Protein AF-A0A7Z9W282-F1 (afdb_monomer_lite)

Secondary structure (DSSP, 8-state):
--TT----TTTT--HHHHHHHHHHHHHTT--TT-B----SPPPP--TTHHHHS--TTGGG--TTTS-S-GGGTT-BHHHHHHHTT-HHHHHHHHHTT--TT---TT---HHHHHH-EEETTEEE--HHHHHHHHHTT--PPP-

Structure (mmCIF, N/CA/C/O backbone):
data_AF-A0A7Z9W282-F1
#
_entry.id   AF-A0A7Z9W282-F1
#
loop_
_atom_site.group_PDB
_atom_site.id
_atom_site.type_symbol
_atom_site.label_atom_id
_atom_site.label_alt_id
_atom_site.label_comp_id
_atom_site.label_asym_id
_atom_site.label_entity_id
_atom_site.label_seq_id
_atom_site.pdbx_PDB_ins_code
_atom_site.Cartn_x
_atom_site.Cartn_y
_atom_site.Cartn_z
_atom_site.occupancy
_atom_site.B_iso_or_equiv
_atom_site.auth_seq_id
_atom_site.auth_comp_id
_atom_site.auth_asym_id
_atom_site.auth_atom_id
_atom_site.pdbx_PDB_model_num
ATOM 1 N N . PHE A 1 1 ? 13.049 12.442 4.384 1.00 51.75 1 PHE A N 1
ATOM 2 C CA . PHE A 1 1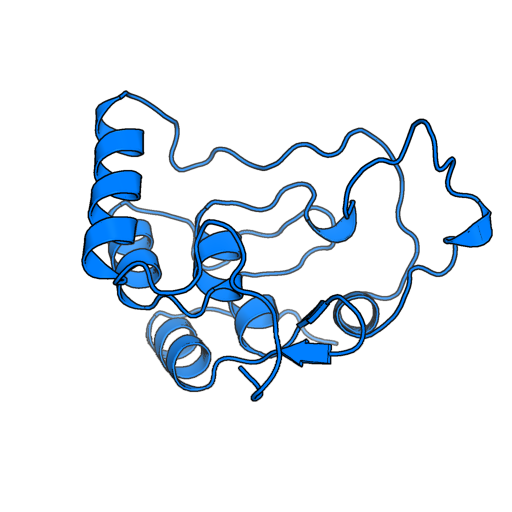 ? 13.280 13.852 4.747 1.00 51.75 1 PHE A CA 1
ATOM 3 C C . PHE A 1 1 ? 14.740 14.170 4.471 1.00 51.75 1 PHE A C 1
ATOM 5 O O . PHE A 1 1 ? 15.595 13.456 4.979 1.00 51.75 1 PHE A O 1
ATOM 12 N N . TRP A 1 2 ? 15.022 15.215 3.697 1.00 45.47 2 TRP A N 1
ATOM 13 C CA . TRP A 1 2 ? 16.289 15.955 3.728 1.00 45.47 2 TRP A CA 1
ATOM 14 C C . TRP A 1 2 ? 15.963 17.444 3.602 1.00 45.47 2 TRP A C 1
ATOM 16 O O . TRP A 1 2 ? 14.919 17.809 3.056 1.00 45.47 2 TRP A O 1
ATOM 26 N N . ASP A 1 3 ? 16.830 18.299 4.137 1.00 35.50 3 ASP A N 1
ATOM 27 C CA . ASP A 1 3 ? 16.664 19.749 4.036 1.00 35.50 3 ASP A CA 1
ATOM 28 C C . ASP A 1 3 ? 16.668 20.180 2.559 1.00 35.50 3 ASP A C 1
ATOM 30 O O . ASP A 1 3 ? 17.618 19.901 1.826 1.00 35.50 3 ASP A O 1
ATOM 34 N N . GLY A 1 4 ? 15.595 20.849 2.120 1.00 48.34 4 GLY A N 1
ATOM 35 C CA . GLY A 1 4 ? 15.472 21.424 0.773 1.00 48.34 4 GLY A CA 1
ATOM 36 C C . GLY A 1 4 ? 14.384 20.831 -0.130 1.00 48.34 4 GLY A C 1
ATOM 37 O O . GLY A 1 4 ? 14.180 21.343 -1.230 1.00 48.34 4 GLY A O 1
ATOM 38 N N . GLU A 1 5 ? 13.656 19.797 0.296 1.00 47.41 5 GLU A N 1
ATOM 39 C CA . GLU A 1 5 ? 12.499 19.303 -0.462 1.00 47.41 5 GLU A CA 1
ATOM 40 C C . GLU A 1 5 ? 11.302 20.261 -0.299 1.00 47.41 5 GLU A C 1
ATOM 42 O O . GLU A 1 5 ? 10.922 20.622 0.819 1.00 47.41 5 GLU A O 1
ATOM 47 N N . SER A 1 6 ? 10.706 20.709 -1.411 1.00 42.66 6 SER A N 1
ATOM 48 C CA . SER A 1 6 ? 9.501 21.548 -1.357 1.00 42.66 6 SER A CA 1
ATOM 49 C C . SER A 1 6 ? 8.354 20.755 -0.722 1.00 42.66 6 SER A C 1
ATOM 51 O O . SER A 1 6 ? 8.129 19.614 -1.132 1.00 42.66 6 SER A O 1
ATOM 53 N N . PRO A 1 7 ? 7.610 21.315 0.248 1.00 49.59 7 PRO A N 1
ATOM 54 C CA . PRO A 1 7 ? 6.482 20.625 0.852 1.00 49.59 7 PRO A CA 1
ATOM 55 C C . PRO A 1 7 ? 5.457 20.218 -0.217 1.00 49.59 7 PRO A C 1
ATOM 57 O O . PRO A 1 7 ? 4.820 21.073 -0.829 1.00 49.59 7 PRO A O 1
ATOM 60 N N . GLY A 1 8 ? 5.298 18.914 -0.453 1.00 50.78 8 GLY A N 1
ATOM 61 C CA . GLY A 1 8 ? 4.146 18.381 -1.176 1.00 50.78 8 GLY A CA 1
ATOM 62 C C . GLY A 1 8 ? 2.846 18.675 -0.411 1.00 50.78 8 GLY A C 1
ATOM 63 O O . GLY A 1 8 ? 2.894 19.023 0.770 1.00 50.78 8 GLY A O 1
ATOM 64 N N . PRO A 1 9 ? 1.664 18.505 -1.029 1.00 48.72 9 PRO A N 1
ATOM 65 C CA . PRO A 1 9 ? 0.371 18.900 -0.448 1.00 48.72 9 PRO A CA 1
ATOM 66 C C . PRO A 1 9 ? -0.003 18.186 0.869 1.00 48.72 9 PRO A C 1
ATOM 68 O O . PRO A 1 9 ? -0.978 18.567 1.508 1.00 48.72 9 PRO A O 1
ATOM 71 N N . LEU A 1 10 ? 0.764 17.171 1.282 1.00 51.72 10 LEU A N 1
ATOM 72 C CA . LEU A 1 10 ? 0.581 16.397 2.516 1.00 51.72 10 LEU A CA 1
ATOM 73 C C . LEU A 1 10 ? 1.758 16.547 3.502 1.00 51.72 10 LEU A C 1
ATOM 75 O O . LEU A 1 10 ? 1.794 15.880 4.538 1.00 51.72 10 LEU A O 1
ATOM 79 N N . ASN A 1 11 ? 2.743 17.397 3.194 1.00 60.97 11 ASN A N 1
ATOM 80 C CA . ASN A 1 11 ? 3.942 17.538 4.014 1.00 60.97 11 ASN A CA 1
ATOM 81 C C . ASN A 1 11 ? 3.625 18.362 5.272 1.00 60.97 11 ASN A C 1
ATOM 83 O O . ASN A 1 11 ? 3.250 19.529 5.192 1.00 60.97 11 ASN A O 1
ATOM 87 N N . GLY A 1 12 ? 3.789 17.740 6.445 1.00 64.62 12 GLY A N 1
ATOM 88 C CA . GLY A 1 12 ? 3.557 18.361 7.755 1.00 64.62 12 GLY A CA 1
ATOM 89 C C . GLY A 1 12 ? 2.172 18.113 8.360 1.00 64.62 12 GLY A C 1
ATOM 90 O O . GLY A 1 12 ? 1.930 18.541 9.486 1.00 64.62 12 GLY A O 1
ATOM 91 N N . THR A 1 13 ? 1.271 17.406 7.669 1.00 77.94 13 THR A N 1
ATOM 92 C CA . THR A 1 13 ? -0.013 16.998 8.254 1.00 77.94 13 THR A CA 1
ATOM 93 C C . THR A 1 13 ? 0.223 15.923 9.325 1.00 77.94 13 THR A C 1
ATOM 95 O O . THR A 1 13 ? 0.725 14.845 8.986 1.00 77.94 13 THR A O 1
ATOM 98 N N . PRO A 1 14 ? -0.141 16.168 10.600 1.00 85.62 14 PRO A N 1
ATOM 99 C CA . PRO A 1 14 ? 0.066 15.195 11.670 1.00 85.62 14 PRO A CA 1
ATOM 100 C C . PRO A 1 14 ? -0.610 13.855 11.369 1.00 85.62 14 PRO A C 1
ATOM 102 O O . PRO A 1 14 ? -1.719 13.829 10.832 1.00 85.62 14 PRO A O 1
ATOM 105 N N . ASP A 1 15 ? 0.014 12.742 11.763 1.00 83.12 15 ASP A N 1
ATOM 106 C CA . ASP A 1 15 ? -0.540 11.392 11.564 1.00 83.12 15 ASP A CA 1
ATOM 107 C C . ASP A 1 15 ? -1.940 11.234 12.148 1.00 83.12 15 ASP A C 1
ATOM 109 O O . ASP A 1 15 ? -2.759 10.527 11.573 1.00 83.12 15 ASP A O 1
ATOM 113 N N . THR A 1 16 ? -2.251 11.936 13.238 1.00 90.06 16 THR A N 1
ATOM 114 C CA . THR A 1 16 ? -3.596 11.959 13.822 1.00 90.06 16 THR A CA 1
ATOM 115 C C . THR A 1 16 ? -4.631 12.529 12.857 1.00 90.06 16 THR A C 1
ATOM 117 O O . THR A 1 16 ? -5.687 11.938 12.681 1.00 90.06 16 THR A O 1
ATOM 120 N N . VAL A 1 17 ? -4.319 13.627 12.166 1.00 91.19 17 VAL A N 1
ATOM 121 C CA . VAL A 1 17 ? -5.216 14.230 11.167 1.00 91.19 17 VAL A CA 1
ATOM 122 C C . VAL A 1 17 ? -5.364 13.312 9.954 1.00 91.19 17 VAL A C 1
ATOM 124 O O . VAL A 1 17 ? -6.467 13.140 9.438 1.00 91.19 17 VAL A O 1
ATOM 127 N N . ARG A 1 18 ? -4.268 12.678 9.519 1.00 90.12 18 ARG A N 1
ATOM 128 C CA . ARG A 1 18 ? -4.309 11.697 8.424 1.00 90.12 18 ARG A CA 1
ATOM 129 C C . ARG A 1 18 ? -5.150 10.472 8.798 1.00 90.12 18 ARG A C 1
ATOM 131 O O . ARG A 1 18 ? -5.923 10.002 7.971 1.00 90.12 18 ARG A O 1
ATOM 138 N N . LEU A 1 19 ? -5.056 10.001 10.041 1.00 94.81 19 LEU A N 1
ATOM 139 C CA . LEU A 1 19 ? -5.870 8.904 10.560 1.00 94.81 19 LEU A CA 1
ATOM 140 C C . LEU A 1 19 ? -7.365 9.247 10.558 1.00 94.81 19 LEU A C 1
ATOM 142 O O . LEU A 1 19 ? -8.164 8.419 10.132 1.00 94.81 19 LEU A O 1
ATOM 146 N N . GLU A 1 20 ? -7.753 10.453 10.978 1.00 96.25 20 GLU A N 1
ATOM 147 C CA . GLU A 1 20 ? -9.164 10.867 10.936 1.00 96.25 20 GLU A CA 1
ATOM 148 C C . GLU A 1 20 ? -9.717 10.897 9.503 1.00 96.25 20 GLU A C 1
ATOM 150 O O . GLU A 1 20 ? -10.851 10.485 9.270 1.00 96.25 20 GLU A O 1
ATOM 155 N N . ALA A 1 21 ? -8.905 11.289 8.515 1.00 93.31 21 ALA A N 1
ATOM 156 C CA . ALA A 1 21 ? -9.308 11.207 7.110 1.00 93.31 21 ALA A CA 1
ATOM 157 C C . ALA A 1 21 ? -9.521 9.752 6.643 1.00 93.31 21 ALA A C 1
ATOM 159 O O . ALA A 1 21 ? -10.471 9.468 5.909 1.00 93.31 21 ALA A O 1
ATOM 160 N N . VAL A 1 22 ? -8.673 8.816 7.086 1.00 94.88 22 VAL A N 1
ATOM 161 C CA . VAL A 1 22 ? -8.829 7.384 6.776 1.00 94.88 22 VAL A CA 1
ATOM 162 C C . VAL A 1 22 ? -10.102 6.824 7.414 1.00 94.88 22 VAL A C 1
ATOM 164 O O . VAL A 1 22 ? -10.878 6.162 6.727 1.00 94.88 22 VAL A O 1
ATOM 167 N N . LYS A 1 23 ? -10.365 7.139 8.688 1.00 96.69 23 LYS A N 1
ATOM 168 C CA . LYS A 1 23 ? -11.600 6.739 9.385 1.00 96.69 23 LYS A CA 1
ATOM 169 C C . LYS A 1 23 ? -12.844 7.244 8.663 1.00 96.69 23 LYS A C 1
ATOM 171 O O . LYS A 1 23 ? -13.724 6.451 8.348 1.00 96.69 23 LYS A O 1
ATOM 176 N N . LEU A 1 24 ? -12.868 8.533 8.319 1.00 97.12 24 LEU A N 1
ATOM 177 C CA . LEU A 1 24 ? -13.973 9.136 7.576 1.00 97.12 24 LEU A CA 1
ATOM 178 C C . LEU A 1 24 ? -14.212 8.427 6.236 1.00 97.12 24 LEU A C 1
ATOM 180 O O . LEU A 1 24 ? -15.351 8.221 5.833 1.00 97.12 24 LEU A O 1
ATOM 184 N N . THR A 1 25 ? -13.147 8.020 5.545 1.00 94.31 25 THR A N 1
ATOM 185 C CA . THR A 1 25 ? -13.264 7.290 4.276 1.00 94.31 25 THR A CA 1
ATOM 186 C C . THR A 1 25 ? -13.985 5.948 4.468 1.00 94.31 25 THR A C 1
ATOM 188 O O . THR A 1 25 ? -14.883 5.628 3.689 1.00 94.31 25 THR A O 1
ATOM 191 N N . ILE A 1 26 ? -13.672 5.198 5.529 1.00 93.69 26 ILE A N 1
ATOM 192 C CA . ILE A 1 26 ? -14.368 3.942 5.864 1.00 93.69 26 ILE A CA 1
ATOM 193 C C . ILE A 1 26 ? -15.822 4.211 6.281 1.00 93.69 26 ILE A C 1
ATOM 195 O O . ILE A 1 26 ? -16.728 3.527 5.811 1.00 93.69 26 ILE A O 1
ATOM 199 N N . GLU A 1 27 ? -16.074 5.240 7.096 1.00 96.00 27 GLU A N 1
ATOM 200 C CA . GLU A 1 27 ? -17.431 5.640 7.511 1.00 96.00 27 GLU A CA 1
ATOM 201 C C . GLU A 1 27 ? -18.335 6.005 6.325 1.00 96.00 27 GLU A C 1
ATOM 203 O O . GLU A 1 27 ? -19.535 5.732 6.347 1.00 96.00 27 GLU A O 1
ATOM 208 N N . LEU A 1 28 ? -17.761 6.582 5.266 1.00 97.75 28 LEU A N 1
ATOM 209 C CA . LEU A 1 28 ? -18.462 6.893 4.017 1.00 97.75 28 LEU A CA 1
ATOM 210 C C . LEU A 1 28 ? -18.746 5.655 3.143 1.00 97.75 28 LEU A C 1
ATOM 212 O O . LEU A 1 28 ? -19.312 5.802 2.060 1.00 97.75 28 LEU A O 1
ATOM 216 N N . GLY A 1 29 ? -18.389 4.451 3.598 1.00 95.6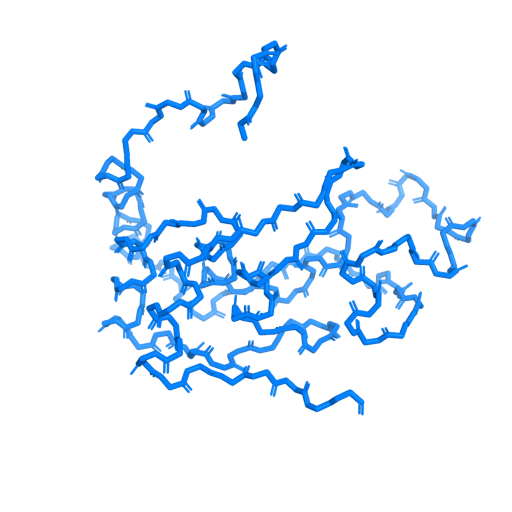2 29 GLY A N 1
ATOM 217 C CA . GLY A 1 29 ? -18.694 3.187 2.927 1.00 95.62 29 GLY A CA 1
ATOM 218 C C . GLY A 1 29 ? -17.675 2.770 1.870 1.00 95.62 29 GLY A C 1
ATOM 219 O O . GLY A 1 29 ? -18.012 1.991 0.983 1.00 95.62 29 GLY A O 1
ATOM 220 N N . ASN A 1 30 ? -16.444 3.289 1.925 1.00 95.44 30 ASN A N 1
ATOM 221 C CA . ASN A 1 30 ? -15.378 2.791 1.059 1.00 95.44 30 ASN A CA 1
ATOM 222 C C . ASN A 1 30 ? -14.893 1.423 1.551 1.00 95.44 30 ASN A C 1
ATOM 224 O O . ASN A 1 30 ? -14.685 1.212 2.746 1.00 95.44 30 ASN A O 1
ATOM 228 N N . GLU A 1 31 ? -14.668 0.514 0.609 1.00 95.19 31 GLU A N 1
ATOM 229 C CA . GLU A 1 31 ? -14.202 -0.840 0.895 1.00 95.19 31 GLU A CA 1
ATOM 230 C C . GLU A 1 31 ? -12.754 -0.829 1.405 1.00 95.19 31 GLU A C 1
ATOM 232 O O . GLU A 1 31 ? -11.849 -0.327 0.736 1.00 95.19 31 GLU A O 1
ATOM 237 N N . LEU A 1 32 ? -12.506 -1.455 2.560 1.00 94.25 32 LEU A N 1
ATOM 238 C CA . LEU A 1 32 ? -11.151 -1.623 3.111 1.00 94.25 32 LEU A CA 1
ATOM 239 C C . LEU A 1 32 ? -10.238 -2.431 2.171 1.00 94.25 32 LEU A C 1
ATOM 241 O O . LEU A 1 32 ? -9.022 -2.246 2.153 1.00 94.25 32 LEU A O 1
ATOM 245 N N . THR A 1 33 ? -10.841 -3.335 1.399 1.00 93.88 33 THR A N 1
ATOM 246 C CA . THR A 1 33 ? -10.167 -4.241 0.460 1.00 93.88 33 THR A CA 1
ATOM 247 C C . THR A 1 33 ? -9.918 -3.612 -0.908 1.00 93.88 33 THR A C 1
ATOM 249 O O . THR A 1 33 ? -9.333 -4.266 -1.771 1.00 93.88 33 THR A O 1
ATOM 252 N N . ALA A 1 34 ? -10.339 -2.360 -1.120 1.00 95.62 34 ALA A N 1
ATOM 253 C CA . ALA A 1 34 ? -10.100 -1.661 -2.370 1.00 95.62 34 ALA A CA 1
ATOM 254 C C . ALA A 1 34 ? -8.599 -1.596 -2.685 1.00 95.62 34 ALA A C 1
ATOM 256 O O . ALA A 1 34 ? -7.751 -1.400 -1.805 1.00 95.62 34 ALA A O 1
ATOM 257 N N . VAL A 1 35 ? -8.292 -1.740 -3.970 1.00 95.62 35 VAL A N 1
ATOM 258 C CA . VAL A 1 35 ? -6.934 -1.673 -4.499 1.00 95.62 35 VAL A CA 1
ATOM 259 C C . VAL A 1 35 ? -6.820 -0.570 -5.536 1.00 95.62 35 VAL A C 1
ATOM 261 O O . VAL A 1 35 ? -7.793 -0.203 -6.193 1.00 95.62 35 VAL A O 1
ATOM 264 N N . THR A 1 36 ? -5.618 -0.033 -5.683 1.00 92.94 36 THR A N 1
ATOM 265 C CA . THR A 1 36 ? -5.274 0.870 -6.781 1.00 92.94 36 THR A CA 1
ATOM 266 C C . THR A 1 36 ? -5.3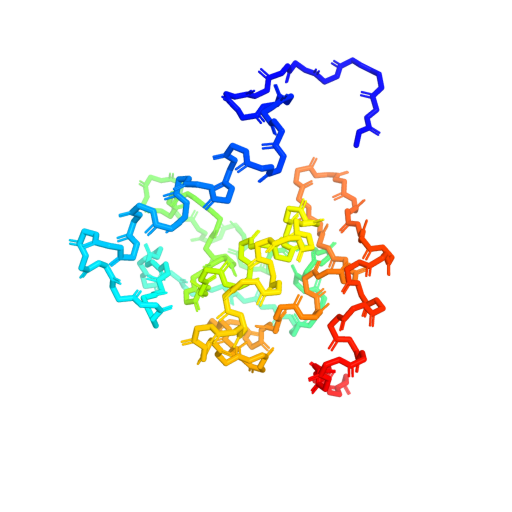81 0.169 -8.138 1.00 92.94 36 THR A C 1
ATOM 268 O O . THR A 1 36 ? -5.049 -1.010 -8.266 1.00 92.94 36 THR A O 1
ATOM 271 N N . GLU A 1 37 ? -5.773 0.930 -9.162 1.00 89.94 37 GLU A N 1
ATOM 272 C CA . GLU A 1 37 ? -5.844 0.489 -10.557 1.00 89.94 37 GLU A CA 1
ATOM 273 C C . GLU A 1 37 ? -5.046 1.461 -11.442 1.00 89.94 37 GLU A C 1
ATOM 275 O O . GLU A 1 37 ? -5.404 2.630 -11.589 1.00 89.94 37 GLU A O 1
ATOM 280 N N . PHE A 1 38 ? -3.936 0.983 -12.009 1.00 84.56 38 PHE A N 1
ATOM 281 C CA . PHE A 1 38 ? -3.055 1.728 -12.923 1.00 84.56 38 PHE A CA 1
ATOM 282 C C . PHE A 1 38 ? -3.089 1.150 -14.349 1.00 84.56 38 PHE A C 1
ATOM 284 O O . PHE A 1 38 ? -2.100 1.212 -15.079 1.00 84.56 38 PHE A O 1
ATOM 291 N N . GLY A 1 39 ? -4.235 0.589 -14.743 1.00 83.25 39 GLY A N 1
ATOM 292 C CA . GLY A 1 39 ? -4.434 -0.040 -16.048 1.00 83.25 39 GLY A CA 1
ATOM 293 C C . GLY A 1 39 ? -3.645 -1.338 -16.238 1.00 83.25 39 GLY A C 1
ATOM 294 O O . GLY A 1 39 ? -3.131 -1.940 -15.294 1.00 83.25 39 GLY A O 1
ATOM 295 N N . ASP A 1 40 ? -3.580 -1.769 -17.494 1.00 82.44 40 ASP A N 1
ATOM 296 C CA . ASP A 1 40 ? -3.171 -3.120 -17.897 1.00 82.44 40 ASP A CA 1
ATOM 297 C C . ASP A 1 40 ? -1.683 -3.199 -18.284 1.00 82.44 40 ASP A C 1
ATOM 299 O O . ASP A 1 40 ? -1.223 -4.185 -18.867 1.00 82.44 40 ASP A O 1
ATOM 303 N N . THR A 1 41 ? -0.922 -2.136 -18.027 1.00 84.06 41 THR A N 1
ATOM 304 C CA . THR A 1 41 ? 0.463 -2.039 -18.476 1.00 84.06 41 THR A CA 1
ATOM 305 C C . THR A 1 41 ? 1.347 -3.018 -17.717 1.00 84.06 41 THR A C 1
ATOM 307 O O . THR A 1 41 ? 1.455 -2.991 -16.491 1.00 84.06 41 THR A O 1
ATOM 310 N N . ILE A 1 42 ? 2.001 -3.893 -18.476 1.00 82.44 42 ILE A N 1
ATOM 311 C CA . ILE A 1 42 ? 2.872 -4.930 -17.938 1.00 82.44 42 ILE A CA 1
ATOM 312 C C . ILE A 1 42 ? 4.223 -4.310 -17.603 1.00 82.44 42 ILE A C 1
ATOM 314 O O . ILE A 1 42 ? 4.875 -3.708 -18.456 1.00 82.44 42 ILE A O 1
ATOM 318 N N . ILE A 1 43 ? 4.651 -4.494 -16.359 1.00 84.44 43 ILE A N 1
ATOM 319 C CA . ILE A 1 43 ? 5.976 -4.116 -15.890 1.00 84.44 43 ILE A CA 1
ATOM 320 C C . ILE A 1 43 ? 6.848 -5.364 -15.800 1.00 84.44 43 ILE A C 1
ATOM 322 O O . ILE A 1 43 ? 6.553 -6.279 -15.034 1.00 84.44 43 ILE A O 1
ATOM 326 N N . GLU A 1 44 ? 7.941 -5.386 -16.557 1.00 83.25 44 GLU A N 1
ATOM 327 C CA . GLU A 1 44 ? 8.912 -6.473 -16.497 1.00 83.25 44 GLU A CA 1
ATOM 328 C C . GLU A 1 44 ? 10.011 -6.181 -15.476 1.00 83.25 44 GLU A C 1
ATOM 330 O O . GLU A 1 44 ? 10.650 -5.125 -15.489 1.00 83.25 44 GLU A O 1
ATOM 335 N N . GLY A 1 45 ? 10.283 -7.151 -14.608 1.00 75.56 45 GLY A N 1
ATOM 336 C CA . GLY A 1 45 ? 11.458 -7.147 -13.748 1.00 75.56 45 GLY A CA 1
ATOM 337 C C . GLY A 1 45 ? 11.419 -8.237 -12.688 1.00 75.56 45 GLY A C 1
ATOM 338 O O . GLY A 1 45 ? 10.526 -9.080 -12.664 1.00 75.56 45 GLY A O 1
ATOM 339 N N . VAL A 1 46 ? 12.441 -8.250 -11.837 1.00 67.75 46 VAL A N 1
ATOM 340 C CA . VAL A 1 46 ? 12.724 -9.378 -10.947 1.00 67.75 46 VAL A CA 1
ATOM 341 C C . VAL A 1 46 ? 12.254 -9.056 -9.529 1.00 67.75 46 VAL A C 1
ATOM 343 O O . VAL A 1 46 ? 12.961 -8.384 -8.788 1.00 67.75 46 VAL A O 1
ATOM 346 N N . GLY A 1 47 ? 11.064 -9.523 -9.142 1.00 67.12 47 GLY A N 1
ATOM 347 C CA . GLY A 1 47 ? 10.576 -9.531 -7.751 1.00 67.12 47 GLY A CA 1
ATOM 348 C C . GLY A 1 47 ? 10.887 -8.264 -6.935 1.00 67.12 47 GLY A C 1
ATOM 349 O O . GLY A 1 47 ? 10.452 -7.161 -7.271 1.00 67.12 47 GLY A O 1
ATOM 350 N N . VAL A 1 48 ? 11.660 -8.422 -5.854 1.00 66.38 48 VAL A N 1
ATOM 351 C CA . VAL A 1 48 ? 12.103 -7.319 -4.976 1.00 66.38 48 VAL A CA 1
ATOM 352 C C . VAL A 1 48 ? 13.115 -6.372 -5.624 1.00 66.38 48 VAL A C 1
ATOM 354 O O . VAL A 1 48 ? 13.263 -5.244 -5.171 1.00 66.38 48 VAL A O 1
ATOM 357 N N . GLU A 1 49 ? 13.814 -6.767 -6.689 1.00 72.38 49 GLU A N 1
ATOM 358 C CA . GLU A 1 49 ? 14.769 -5.881 -7.366 1.00 72.38 49 GLU A CA 1
ATOM 359 C C . GLU A 1 49 ? 14.064 -4.708 -8.053 1.00 72.38 49 GLU A C 1
ATOM 361 O O . GLU A 1 49 ? 14.620 -3.611 -8.110 1.00 72.38 49 GLU A O 1
ATOM 366 N N . LEU A 1 50 ? 12.814 -4.897 -8.496 1.00 77.38 50 LEU A N 1
ATOM 367 C CA . LEU A 1 50 ? 11.965 -3.813 -9.003 1.00 77.38 50 LEU A CA 1
ATOM 368 C C . LEU A 1 50 ? 11.610 -2.769 -7.935 1.00 77.38 50 LEU A C 1
ATOM 370 O O . LEU A 1 50 ? 11.292 -1.631 -8.295 1.00 77.38 50 LEU A O 1
ATOM 374 N N . LEU A 1 51 ? 11.682 -3.116 -6.640 1.00 69.00 51 LEU A N 1
ATOM 375 C CA . LEU A 1 51 ? 11.560 -2.117 -5.572 1.00 69.00 51 LEU A CA 1
ATOM 376 C C . LEU A 1 51 ? 12.709 -1.115 -5.673 1.00 69.00 51 LEU A C 1
ATOM 378 O O . LEU A 1 51 ? 12.503 0.051 -5.376 1.00 69.00 51 LEU A O 1
ATOM 382 N N . LEU A 1 52 ? 13.897 -1.549 -6.116 1.00 71.31 52 LEU A N 1
ATOM 383 C CA . LEU A 1 52 ? 15.148 -0.783 -6.074 1.00 71.31 52 LEU A CA 1
ATOM 384 C C . LEU A 1 52 ? 15.640 -0.280 -7.445 1.00 71.31 52 LEU A C 1
ATOM 386 O O . LEU A 1 52 ? 16.664 0.405 -7.530 1.00 71.31 52 LEU A O 1
ATOM 390 N N . ARG A 1 53 ? 14.965 -0.657 -8.534 1.00 73.81 53 ARG A N 1
ATOM 391 C CA . ARG A 1 53 ? 15.400 -0.422 -9.921 1.00 73.81 53 ARG A CA 1
ATOM 392 C C . ARG A 1 53 ? 14.225 0.010 -10.801 1.00 73.81 53 ARG A C 1
ATOM 394 O O . ARG A 1 53 ? 13.061 -0.209 -10.475 1.00 73.81 53 ARG A O 1
ATOM 401 N N . HIS A 1 54 ? 14.549 0.610 -11.945 1.00 78.44 54 HIS A N 1
ATOM 402 C CA . HIS A 1 54 ? 13.584 0.815 -13.025 1.00 78.44 54 HIS A CA 1
ATOM 403 C C . HIS A 1 54 ? 13.185 -0.520 -13.671 1.00 78.44 54 HIS A C 1
ATOM 405 O O . HIS A 1 54 ? 13.985 -1.460 -13.650 1.00 78.44 54 HIS A O 1
ATOM 411 N N . PRO A 1 55 ? 11.981 -0.602 -14.264 1.00 84.00 55 PRO A N 1
ATOM 412 C CA . PRO A 1 55 ? 11.553 -1.803 -14.962 1.00 84.00 55 PRO A CA 1
ATOM 413 C C . PRO A 1 55 ? 12.378 -2.067 -16.222 1.00 84.00 55 PRO A C 1
ATOM 415 O O . PRO A 1 55 ? 12.861 -1.135 -16.868 1.00 84.00 55 PRO A O 1
ATOM 418 N N . LEU A 1 56 ? 12.544 -3.345 -16.565 1.00 85.31 56 LEU A N 1
ATOM 419 C CA . LEU A 1 56 ? 13.371 -3.789 -17.692 1.00 85.31 56 LEU A CA 1
ATOM 420 C C . LEU A 1 56 ? 12.822 -3.295 -19.032 1.00 85.31 56 LEU A C 1
ATOM 422 O O . LEU A 1 56 ? 13.593 -2.940 -19.921 1.00 85.31 56 LEU A O 1
ATOM 426 N N . ASN A 1 57 ? 11.500 -3.188 -19.140 1.00 87.94 57 ASN A N 1
ATOM 427 C CA . ASN A 1 57 ? 10.801 -2.711 -20.323 1.00 87.94 57 ASN A CA 1
ATOM 428 C C . ASN A 1 57 ? 10.473 -1.205 -20.275 1.00 87.94 57 ASN A C 1
ATOM 430 O O . ASN A 1 57 ? 9.582 -0.757 -20.988 1.00 87.94 57 ASN A O 1
ATOM 434 N N . LEU A 1 58 ? 11.192 -0.393 -19.478 1.00 85.31 58 LEU A N 1
ATOM 435 C CA . LEU A 1 58 ? 10.949 1.059 -19.361 1.00 85.31 58 LEU A CA 1
ATOM 436 C C . LEU A 1 58 ? 10.884 1.777 -20.721 1.00 85.31 58 LEU A C 1
ATOM 438 O O . LEU A 1 58 ? 10.102 2.707 -20.889 1.00 85.31 58 LEU A O 1
ATOM 442 N N . LEU A 1 59 ? 11.712 1.358 -21.683 1.00 87.25 59 LEU A N 1
ATOM 443 C CA . LEU A 1 59 ? 11.779 1.971 -23.015 1.00 87.25 59 LEU A CA 1
ATOM 444 C C . LEU A 1 59 ? 10.592 1.610 -23.922 1.00 87.25 59 LEU A C 1
ATOM 446 O O . LEU A 1 59 ? 10.412 2.250 -24.954 1.00 87.25 59 LEU A O 1
ATOM 450 N N . GLU A 1 60 ? 9.809 0.597 -23.556 1.00 88.81 60 GLU A N 1
ATOM 451 C CA . GLU A 1 60 ? 8.641 0.129 -24.310 1.00 88.81 60 GLU A CA 1
ATOM 452 C C . GLU A 1 60 ? 7.335 0.765 -23.815 1.00 88.81 60 GLU A C 1
ATOM 454 O O . GLU A 1 60 ? 6.292 0.611 -24.450 1.00 88.81 60 GLU A O 1
ATOM 459 N N . LEU A 1 61 ? 7.393 1.496 -22.698 1.00 87.12 61 LEU A N 1
ATOM 460 C CA . LEU A 1 61 ? 6.241 2.156 -22.096 1.00 87.12 61 LEU A CA 1
ATOM 461 C C . LEU A 1 61 ? 5.821 3.394 -22.903 1.00 87.12 61 LEU A C 1
ATOM 463 O O . LEU A 1 61 ? 6.641 4.235 -23.283 1.00 87.12 61 LEU A O 1
ATOM 467 N N . ASP A 1 62 ? 4.517 3.536 -23.121 1.00 86.19 62 ASP A N 1
ATOM 468 C CA . ASP A 1 62 ? 3.908 4.697 -23.759 1.00 86.19 62 ASP A CA 1
ATOM 469 C C . ASP A 1 62 ? 3.649 5.784 -22.713 1.00 86.19 62 ASP A C 1
ATOM 471 O O . ASP A 1 62 ? 2.686 5.722 -21.952 1.00 86.19 62 ASP A O 1
ATOM 475 N N . ALA A 1 63 ? 4.456 6.846 -22.726 1.00 80.75 63 ALA A N 1
ATOM 476 C CA . ALA A 1 63 ? 4.338 7.964 -21.788 1.00 80.75 63 ALA A CA 1
ATOM 477 C C . ALA A 1 63 ? 2.961 8.671 -21.786 1.00 80.75 63 ALA A C 1
ATOM 479 O O . ALA A 1 63 ? 2.648 9.395 -20.837 1.00 80.75 63 ALA A O 1
ATOM 480 N N . GLN A 1 64 ? 2.138 8.519 -22.831 1.00 81.81 64 GLN A N 1
ATOM 481 C CA . GLN A 1 64 ? 0.785 9.080 -22.862 1.00 81.81 64 GLN A CA 1
ATOM 482 C C . GLN A 1 64 ? -0.256 8.169 -22.221 1.00 81.81 64 GLN A C 1
ATOM 484 O O . GLN A 1 64 ? -1.195 8.689 -21.612 1.00 81.81 64 GLN A O 1
ATOM 489 N N . ARG A 1 65 ? -0.092 6.852 -22.349 1.00 81.88 65 ARG A N 1
ATOM 490 C CA . ARG A 1 65 ? -1.016 5.844 -21.818 1.00 81.88 65 ARG A CA 1
ATOM 491 C C . ARG A 1 65 ? -0.636 5.402 -20.405 1.00 81.88 65 ARG A C 1
ATOM 493 O O . ARG A 1 65 ? -1.491 5.337 -19.529 1.00 81.88 65 ARG A O 1
ATOM 500 N N . ASP A 1 66 ? 0.649 5.174 -20.178 1.00 81.31 66 ASP A N 1
ATOM 501 C CA . ASP A 1 66 ? 1.231 4.537 -18.998 1.00 81.31 66 ASP A CA 1
ATOM 502 C C . ASP A 1 66 ? 1.547 5.592 -17.919 1.00 81.31 66 ASP A C 1
ATOM 504 O O . ASP A 1 66 ? 2.686 5.790 -17.493 1.00 81.31 66 ASP A O 1
ATOM 508 N N . ARG A 1 67 ? 0.519 6.359 -17.531 1.00 74.38 67 ARG A N 1
ATOM 509 C CA . ARG A 1 67 ? 0.638 7.472 -16.577 1.00 74.38 67 ARG A CA 1
ATOM 510 C C . ARG A 1 67 ? 0.583 6.972 -15.133 1.00 74.38 67 ARG A C 1
ATOM 512 O O . ARG A 1 67 ? -0.336 6.258 -14.750 1.00 74.38 67 ARG A O 1
ATOM 519 N N . GLY A 1 68 ? 1.511 7.454 -14.308 1.00 75.94 68 GLY A N 1
ATOM 520 C CA . GLY A 1 68 ? 1.665 7.025 -12.916 1.00 75.94 68 GLY A CA 1
ATOM 521 C C . GLY A 1 68 ? 2.788 6.001 -12.759 1.00 75.94 68 GLY A C 1
ATOM 522 O O . GLY A 1 68 ? 3.501 5.693 -13.710 1.00 75.94 68 GLY A O 1
ATOM 523 N N . ASP A 1 69 ? 2.983 5.501 -11.543 1.00 79.94 69 ASP A N 1
ATOM 524 C CA . ASP A 1 69 ? 3.961 4.446 -11.276 1.00 79.94 69 ASP A CA 1
ATOM 525 C C . ASP A 1 69 ? 3.213 3.112 -11.161 1.00 79.94 69 ASP A C 1
ATOM 527 O O . ASP A 1 69 ? 2.660 2.768 -10.119 1.00 79.94 69 ASP A O 1
ATOM 531 N N . MET A 1 70 ? 3.153 2.371 -12.270 1.00 84.56 70 MET A N 1
ATOM 532 C CA . MET A 1 70 ? 2.372 1.129 -12.391 1.00 84.56 70 MET A CA 1
ATOM 533 C C . MET A 1 70 ? 2.850 0.019 -11.452 1.00 84.56 70 MET A C 1
ATOM 535 O O . MET A 1 70 ? 2.126 -0.946 -11.221 1.00 84.56 70 MET A O 1
ATOM 539 N N . ARG A 1 71 ? 4.030 0.172 -10.836 1.00 83.44 71 ARG A N 1
ATOM 540 C CA . ARG A 1 71 ? 4.499 -0.728 -9.776 1.00 83.44 71 ARG A CA 1
ATOM 541 C C . ARG A 1 71 ? 3.588 -0.709 -8.544 1.00 83.44 71 ARG A C 1
ATOM 543 O O . ARG A 1 71 ? 3.595 -1.656 -7.767 1.00 83.44 71 ARG A O 1
ATOM 550 N N . TRP A 1 72 ? 2.778 0.338 -8.382 1.00 88.06 72 TRP A N 1
ATOM 551 C CA . TRP A 1 72 ? 1.782 0.455 -7.317 1.00 88.06 72 TRP A CA 1
ATOM 552 C C . TRP A 1 72 ? 0.425 -0.149 -7.681 1.00 88.06 72 TRP A C 1
ATOM 554 O O . TRP A 1 72 ? -0.517 0.032 -6.919 1.00 88.06 72 TRP A O 1
ATOM 564 N N . ASN A 1 73 ? 0.274 -0.836 -8.818 1.00 90.75 73 ASN A N 1
ATOM 565 C CA . ASN A 1 73 ? -0.991 -1.464 -9.199 1.00 90.75 73 ASN A CA 1
ATOM 566 C C . ASN A 1 73 ? -1.357 -2.624 -8.262 1.00 90.75 73 ASN A C 1
ATOM 568 O O . ASN A 1 73 ? -0.508 -3.461 -7.939 1.00 90.75 73 ASN A O 1
ATOM 572 N N . GLY A 1 74 ? -2.619 -2.692 -7.833 1.00 93.62 74 GLY A N 1
ATOM 573 C CA . GLY A 1 74 ? -3.093 -3.693 -6.874 1.00 93.62 74 GLY A CA 1
ATOM 574 C C . GLY A 1 74 ? -2.711 -3.415 -5.413 1.00 93.62 74 GLY A C 1
ATOM 575 O O . GLY A 1 74 ? -2.861 -4.292 -4.567 1.00 93.62 74 GLY A O 1
ATOM 576 N N . CYS A 1 75 ? -2.188 -2.232 -5.086 1.00 95.19 75 CYS A N 1
ATOM 577 C CA . CYS A 1 75 ? -1.861 -1.871 -3.708 1.00 95.19 75 CYS A CA 1
ATOM 578 C C . CYS A 1 75 ? -3.128 -1.570 -2.897 1.00 95.19 75 CYS A C 1
ATOM 580 O O . CYS A 1 75 ? -3.986 -0.804 -3.325 1.00 95.19 75 CYS A O 1
ATOM 582 N N . THR A 1 76 ? -3.199 -2.124 -1.687 1.00 97.31 76 THR A N 1
ATOM 583 C CA . THR A 1 76 ? -4.236 -1.814 -0.686 1.00 97.31 76 THR A CA 1
ATOM 584 C C . THR A 1 76 ? -3.887 -0.559 0.123 1.00 97.31 76 THR A C 1
ATOM 586 O O . THR A 1 76 ? -2.745 -0.086 0.110 1.00 97.31 76 THR A O 1
ATOM 589 N N . ALA A 1 77 ? -4.835 -0.068 0.929 1.00 96.44 77 ALA A N 1
ATOM 590 C CA . ALA A 1 77 ? -4.588 1.013 1.889 1.00 96.44 77 ALA A CA 1
ATOM 591 C C . ALA A 1 77 ? -3.397 0.730 2.831 1.00 96.44 77 ALA A C 1
ATOM 593 O O . ALA A 1 77 ? -2.653 1.648 3.183 1.00 96.44 77 ALA A O 1
ATOM 594 N N . LEU A 1 78 ? -3.168 -0.541 3.191 1.00 97.94 78 LEU A N 1
ATOM 595 C CA . LEU A 1 78 ? -2.063 -0.934 4.066 1.00 97.94 78 LEU A CA 1
ATOM 596 C C . LEU A 1 78 ? -0.688 -0.766 3.393 1.00 97.94 78 LEU A C 1
ATOM 598 O O . LEU A 1 78 ? 0.260 -0.346 4.054 1.00 97.94 78 LEU A O 1
ATOM 602 N N . HIS A 1 79 ? -0.585 -0.987 2.076 1.00 96.06 79 HIS A N 1
ATOM 603 C CA . HIS A 1 79 ? 0.634 -0.680 1.313 1.00 96.06 79 HIS A CA 1
ATOM 604 C C . HIS A 1 79 ? 0.940 0.824 1.351 1.00 96.06 79 HIS A C 1
ATOM 606 O O . HIS A 1 79 ? 2.081 1.225 1.579 1.00 96.06 79 HIS A O 1
ATOM 612 N N . GLY A 1 80 ? -0.086 1.665 1.174 1.00 93.12 80 GLY A N 1
ATOM 613 C CA . GLY A 1 80 ? 0.051 3.122 1.251 1.00 93.12 80 GLY A CA 1
ATOM 614 C C . GLY A 1 80 ? 0.472 3.603 2.643 1.00 93.12 80 GLY A C 1
ATOM 615 O O . GLY A 1 80 ? 1.370 4.438 2.769 1.00 93.12 80 GLY A O 1
ATOM 616 N N . ALA A 1 81 ? -0.117 3.042 3.702 1.00 94.75 81 ALA A N 1
ATOM 617 C CA . ALA A 1 81 ? 0.267 3.351 5.079 1.00 94.75 81 ALA A CA 1
ATOM 618 C C . ALA A 1 81 ? 1.730 2.965 5.372 1.00 94.75 81 ALA A C 1
ATOM 620 O O . ALA A 1 81 ? 2.460 3.762 5.969 1.00 94.75 81 ALA A O 1
ATOM 621 N N . ALA A 1 82 ? 2.175 1.799 4.887 1.00 95.00 82 ALA A N 1
ATOM 622 C CA . ALA A 1 82 ? 3.559 1.342 4.993 1.00 95.00 82 ALA A CA 1
ATOM 623 C C . ALA A 1 82 ? 4.539 2.241 4.218 1.00 95.00 82 ALA A C 1
ATOM 625 O O . ALA A 1 82 ? 5.557 2.654 4.767 1.00 95.00 82 ALA A O 1
ATOM 626 N N . MET A 1 83 ? 4.202 2.645 2.985 1.00 90.25 83 MET A N 1
ATOM 627 C CA . MET A 1 83 ? 4.997 3.588 2.176 1.00 90.25 83 MET A CA 1
ATOM 628 C C . MET A 1 83 ? 5.218 4.934 2.886 1.00 90.25 83 MET A C 1
ATOM 630 O O . MET A 1 83 ? 6.249 5.600 2.712 1.00 90.25 83 MET A O 1
ATOM 634 N N . MET A 1 84 ? 4.247 5.345 3.700 1.00 87.56 84 MET A N 1
ATOM 635 C CA . MET A 1 84 ? 4.283 6.597 4.449 1.00 87.56 84 MET A CA 1
ATOM 636 C C . MET A 1 84 ? 4.880 6.473 5.853 1.00 87.56 84 MET A C 1
ATOM 638 O O . MET A 1 84 ? 5.061 7.508 6.492 1.00 87.56 84 MET A O 1
ATOM 642 N N . GLY A 1 85 ? 5.187 5.261 6.325 1.00 91.00 85 GLY A N 1
ATOM 643 C CA . GLY A 1 85 ? 5.683 5.028 7.684 1.00 91.00 85 GLY A CA 1
ATOM 644 C C . GLY A 1 85 ? 4.657 5.377 8.769 1.00 91.00 85 GLY A C 1
ATOM 645 O O . GLY A 1 85 ? 5.016 5.726 9.892 1.00 91.00 85 GLY A O 1
ATOM 646 N N . SER A 1 86 ? 3.364 5.360 8.433 1.00 92.88 86 SER A N 1
ATOM 647 C CA . SER A 1 86 ? 2.302 5.850 9.315 1.00 92.88 86 SER A CA 1
ATOM 648 C C . SER A 1 86 ? 1.781 4.759 10.239 1.00 92.88 86 SER A C 1
ATOM 650 O O . SER A 1 86 ? 0.706 4.203 10.016 1.00 92.88 86 SER A O 1
ATOM 652 N N . ASN A 1 87 ? 2.525 4.489 11.312 1.00 95.12 87 ASN A N 1
ATOM 653 C CA . ASN A 1 87 ? 2.234 3.413 12.269 1.00 95.12 87 ASN A CA 1
ATOM 654 C C . ASN A 1 87 ? 0.818 3.483 12.870 1.00 95.12 87 ASN A C 1
ATOM 656 O O . ASN A 1 87 ? 0.186 2.448 13.055 1.00 95.12 87 ASN A O 1
ATOM 660 N N . LEU A 1 88 ? 0.283 4.686 13.120 1.00 96.06 88 LEU A N 1
ATOM 661 C CA . LEU A 1 88 ? -1.094 4.847 13.614 1.00 96.06 88 LEU A CA 1
ATOM 662 C C . LEU A 1 88 ? -2.139 4.348 12.609 1.00 96.06 88 LEU A C 1
ATOM 664 O O . LEU A 1 88 ? -3.136 3.744 12.994 1.00 96.06 88 LEU A O 1
ATOM 668 N N . ILE A 1 89 ? -1.909 4.602 11.321 1.00 97.06 89 ILE A N 1
ATOM 669 C CA . ILE A 1 89 ? -2.806 4.172 10.247 1.00 97.06 89 ILE A CA 1
ATOM 670 C C . ILE A 1 89 ? -2.619 2.676 9.985 1.00 97.06 89 ILE A C 1
ATOM 672 O O . ILE A 1 89 ? -3.610 1.979 9.809 1.00 97.06 89 ILE A O 1
ATOM 676 N N . VAL A 1 90 ? -1.379 2.172 10.024 1.00 98.00 90 VAL A N 1
ATOM 677 C CA . VAL A 1 90 ? -1.083 0.730 9.943 1.00 98.00 90 VAL A CA 1
ATOM 678 C C . VAL A 1 90 ? -1.866 -0.033 11.008 1.00 98.00 90 VAL A C 1
ATOM 680 O O . VAL A 1 90 ? -2.619 -0.938 10.661 1.00 98.00 90 VAL A O 1
ATOM 683 N N . GLN A 1 91 ? -1.751 0.371 12.278 1.00 98.12 91 GLN A N 1
ATOM 684 C CA . GLN A 1 91 ? -2.464 -0.286 13.372 1.00 98.12 91 GLN A CA 1
ATOM 685 C C . GLN A 1 91 ? -3.977 -0.237 13.159 1.00 98.12 91 GLN A C 1
ATOM 687 O O . GLN A 1 91 ? -4.640 -1.265 13.218 1.00 98.12 91 GLN A O 1
ATOM 692 N N . TYR A 1 92 ? -4.516 0.941 12.841 1.00 98.19 92 TYR A N 1
ATOM 693 C CA . TYR A 1 92 ? -5.949 1.097 12.628 1.00 98.19 92 TYR A CA 1
ATOM 694 C C . TYR A 1 92 ? -6.480 0.210 11.492 1.00 98.19 92 TYR A C 1
ATOM 696 O O . TYR A 1 92 ? -7.491 -0.460 11.668 1.00 98.19 92 TYR A O 1
ATOM 704 N N . LEU A 1 93 ? -5.808 0.174 10.337 1.00 98.19 93 LEU A N 1
ATOM 705 C CA . LEU A 1 93 ? -6.236 -0.651 9.204 1.00 98.19 93 LEU A CA 1
ATOM 706 C C . LEU A 1 93 ? -6.219 -2.147 9.554 1.00 98.19 93 LEU A C 1
ATOM 708 O O . LEU A 1 93 ? -7.135 -2.871 9.168 1.00 98.19 93 LEU A O 1
ATOM 712 N N . LEU A 1 94 ? -5.217 -2.601 10.312 1.00 98.12 94 LEU A N 1
ATOM 713 C CA . LEU A 1 94 ? -5.144 -3.981 10.801 1.00 98.12 94 LEU A CA 1
ATOM 714 C C . LEU A 1 94 ? -6.264 -4.288 11.804 1.00 98.12 94 LEU A C 1
ATOM 716 O O . LEU A 1 94 ? -6.903 -5.331 11.693 1.00 98.12 94 LEU A O 1
ATOM 720 N N . ASP A 1 95 ? -6.582 -3.355 12.704 1.00 97.56 95 ASP A N 1
ATOM 721 C CA . ASP A 1 95 ? -7.717 -3.481 13.629 1.00 97.56 95 ASP A CA 1
ATOM 722 C C . ASP A 1 95 ? -9.065 -3.558 12.884 1.00 97.56 95 ASP A C 1
ATOM 724 O O . ASP A 1 95 ? -10.022 -4.143 13.391 1.00 97.56 95 ASP A O 1
ATOM 728 N N . GLN A 1 96 ? -9.155 -2.983 11.678 1.00 97.31 96 GLN A N 1
ATOM 729 C CA . GLN A 1 96 ? -10.318 -3.106 10.788 1.00 97.31 96 GLN A CA 1
ATOM 730 C C . GLN A 1 96 ? -10.323 -4.398 9.948 1.00 97.31 96 GLN A C 1
ATOM 732 O O . GLN A 1 96 ? -11.269 -4.631 9.198 1.00 97.31 96 GLN A O 1
ATOM 737 N N . GLY A 1 97 ? -9.305 -5.254 10.074 1.00 96.94 97 GLY A N 1
ATOM 738 C CA . GLY A 1 97 ? -9.219 -6.533 9.366 1.00 96.94 97 GLY A CA 1
ATOM 739 C C . GLY A 1 97 ? -8.531 -6.463 8.003 1.00 96.94 97 GLY A C 1
ATOM 740 O O . GLY A 1 97 ? -8.771 -7.329 7.161 1.00 96.94 97 GLY A O 1
ATOM 741 N N . ALA A 1 98 ? -7.691 -5.453 7.756 1.00 97.94 98 ALA A N 1
ATOM 742 C CA . ALA A 1 98 ? -6.852 -5.435 6.562 1.00 97.94 98 ALA A CA 1
ATOM 743 C C . ALA A 1 98 ? -5.903 -6.646 6.549 1.00 97.94 98 ALA A C 1
ATOM 745 O O . ALA A 1 98 ? -5.325 -7.007 7.574 1.00 97.94 98 ALA A O 1
ATOM 746 N N . ASP A 1 99 ? -5.710 -7.251 5.377 1.00 98.06 99 ASP A N 1
ATOM 747 C CA . ASP A 1 99 ? -4.766 -8.357 5.211 1.00 98.06 99 ASP A CA 1
ATOM 748 C C . ASP A 1 99 ? -3.320 -7.846 5.296 1.00 98.06 99 ASP A C 1
ATOM 750 O O . ASP A 1 99 ? -2.849 -7.109 4.422 1.00 98.06 99 ASP A O 1
ATOM 754 N N . ILE A 1 100 ? -2.614 -8.254 6.354 1.00 97.88 100 ILE A N 1
ATOM 755 C CA . ILE A 1 100 ? -1.219 -7.880 6.614 1.00 97.88 100 ILE A CA 1
ATOM 756 C C . ILE A 1 100 ? -0.256 -8.373 5.527 1.00 97.88 100 ILE A C 1
ATOM 758 O O . ILE A 1 100 ? 0.776 -7.745 5.288 1.00 97.88 100 ILE A O 1
ATOM 762 N N . ASN A 1 101 ? -0.620 -9.458 4.838 1.00 97.31 101 ASN A N 1
ATOM 763 C CA . ASN A 1 101 ? 0.179 -10.109 3.806 1.00 97.31 101 ASN A CA 1
ATOM 764 C C . ASN A 1 101 ? -0.398 -9.896 2.399 1.00 97.31 101 ASN A C 1
ATOM 766 O O . ASN A 1 101 ? -0.015 -10.611 1.468 1.00 97.31 101 ASN A O 1
ATOM 770 N N . ALA A 1 102 ? -1.280 -8.902 2.228 1.00 96.56 102 ALA A N 1
ATOM 771 C CA . ALA A 1 102 ? -1.819 -8.530 0.927 1.00 96.56 102 ALA A CA 1
ATOM 772 C C . ALA A 1 102 ? -0.682 -8.307 -0.078 1.00 96.56 102 ALA A C 1
ATOM 774 O O . ALA A 1 102 ? 0.327 -7.683 0.247 1.00 96.56 102 ALA A O 1
ATOM 775 N N . ARG A 1 103 ? -0.860 -8.795 -1.307 1.00 93.31 103 ARG A N 1
ATOM 776 C CA . ARG A 1 103 ? 0.134 -8.681 -2.377 1.00 93.31 103 ARG A CA 1
ATOM 777 C C . ARG A 1 103 ? -0.394 -7.809 -3.498 1.00 93.31 103 ARG A C 1
ATOM 779 O O . ARG A 1 103 ? -1.481 -8.068 -4.012 1.00 93.31 103 ARG A O 1
ATOM 786 N N . ASN A 1 104 ? 0.390 -6.814 -3.897 1.00 91.38 104 ASN A N 1
ATOM 787 C CA . ASN A 1 104 ? 0.103 -6.060 -5.111 1.00 91.38 104 ASN A CA 1
ATOM 788 C C . ASN A 1 104 ? 0.383 -6.906 -6.374 1.00 91.38 104 ASN A C 1
ATOM 790 O O . ASN A 1 104 ? 0.798 -8.064 -6.290 1.00 91.38 104 ASN A O 1
ATOM 794 N N . THR A 1 105 ? 0.181 -6.335 -7.562 1.00 89.12 105 THR A N 1
ATOM 795 C CA . THR A 1 105 ? 0.374 -7.056 -8.840 1.00 89.12 105 THR A CA 1
ATOM 796 C C . THR A 1 105 ? 1.805 -7.549 -9.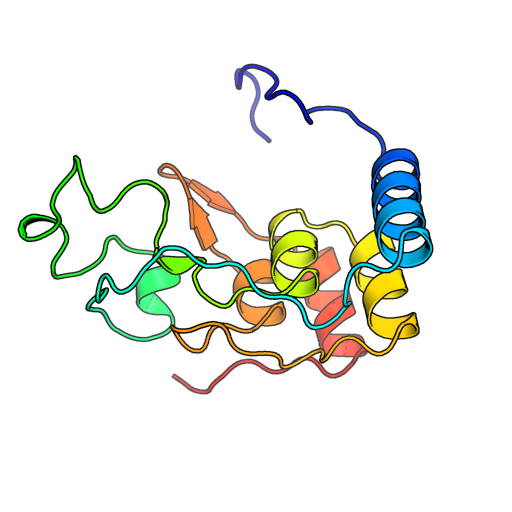081 1.00 89.12 105 THR A C 1
ATOM 798 O O . THR A 1 105 ? 2.001 -8.500 -9.833 1.00 89.12 105 THR A O 1
ATOM 801 N N . LEU A 1 106 ? 2.796 -6.952 -8.413 1.00 85.69 106 LEU A N 1
ATOM 802 C CA . LEU A 1 106 ? 4.198 -7.374 -8.439 1.00 85.69 106 LEU A CA 1
ATOM 803 C C . LEU A 1 106 ? 4.563 -8.324 -7.285 1.00 85.69 106 LEU A C 1
ATOM 805 O O . LEU A 1 106 ? 5.724 -8.705 -7.138 1.00 85.69 106 LEU A O 1
ATOM 809 N N . GLY A 1 107 ? 3.590 -8.714 -6.460 1.00 89.00 107 GLY A N 1
ATOM 810 C CA . GLY A 1 107 ? 3.787 -9.606 -5.321 1.00 89.00 107 GLY A CA 1
ATOM 811 C C . GLY A 1 107 ? 4.331 -8.925 -4.064 1.00 89.00 107 GLY A C 1
ATOM 812 O O . GLY A 1 107 ? 4.646 -9.619 -3.097 1.00 89.00 107 GLY A O 1
ATOM 813 N N . TRP A 1 108 ? 4.456 -7.598 -4.053 1.00 90.12 108 TRP A N 1
ATOM 814 C CA . TRP A 1 108 ? 4.984 -6.862 -2.907 1.00 90.12 108 TRP A CA 1
ATOM 815 C C . TRP A 1 108 ? 3.979 -6.849 -1.766 1.00 90.12 108 TRP A C 1
ATOM 817 O O . TRP A 1 108 ? 2.795 -6.630 -2.005 1.00 90.12 108 TRP A O 1
ATOM 827 N N . THR A 1 109 ? 4.469 -7.049 -0.544 1.00 94.38 109 THR A N 1
ATOM 828 C CA . THR A 1 109 ? 3.678 -6.927 0.686 1.00 94.38 109 THR A CA 1
ATOM 829 C C . THR A 1 109 ? 3.887 -5.555 1.337 1.00 94.38 109 THR A C 1
ATOM 831 O O . THR A 1 109 ? 4.888 -4.880 1.056 1.00 94.38 109 THR A O 1
ATOM 834 N N . PRO A 1 110 ? 3.007 -5.126 2.263 1.00 96.25 110 PRO A N 1
ATOM 835 C CA . PRO A 1 110 ? 3.237 -3.926 3.064 1.00 96.25 110 PRO A CA 1
ATOM 836 C C . PRO A 1 110 ? 4.587 -3.935 3.796 1.00 96.25 110 PRO A C 1
ATOM 838 O O . PRO A 1 110 ? 5.250 -2.901 3.863 1.00 96.25 110 PRO A O 1
ATOM 841 N N . LEU A 1 111 ? 5.031 -5.099 4.291 1.00 95.69 111 LEU A N 1
ATOM 842 C CA . LEU A 1 111 ? 6.331 -5.233 4.955 1.00 95.69 111 LEU A CA 1
ATOM 843 C C . LEU A 1 111 ? 7.493 -4.945 3.996 1.00 95.69 111 LEU A C 1
ATOM 845 O O . LEU A 1 111 ? 8.374 -4.164 4.343 1.00 95.69 111 LEU A O 1
ATOM 849 N N . MET A 1 112 ? 7.467 -5.498 2.780 1.00 91.44 112 MET A N 1
ATOM 850 C CA . MET A 1 112 ? 8.507 -5.235 1.774 1.00 91.44 112 MET A CA 1
ATOM 851 C C . MET A 1 112 ? 8.634 -3.746 1.444 1.00 91.44 112 MET A C 1
ATOM 853 O O . MET A 1 112 ? 9.737 -3.230 1.286 1.00 91.44 112 MET A O 1
ATOM 857 N N . ILE A 1 113 ? 7.505 -3.036 1.386 1.00 90.94 113 ILE A N 1
ATOM 858 C CA . ILE A 1 113 ? 7.492 -1.591 1.145 1.00 90.94 113 ILE A CA 1
ATOM 859 C C . ILE A 1 113 ? 8.101 -0.821 2.319 1.00 90.94 113 ILE A C 1
ATOM 861 O O . ILE A 1 113 ? 8.850 0.130 2.099 1.00 90.94 113 ILE A O 1
ATOM 865 N N . ALA A 1 114 ? 7.793 -1.215 3.558 1.00 91.88 114 ALA A N 1
ATOM 866 C CA . ALA A 1 114 ? 8.361 -0.585 4.748 1.00 91.88 114 ALA A CA 1
ATOM 867 C C . ALA A 1 114 ? 9.882 -0.807 4.860 1.00 91.88 114 ALA A C 1
ATOM 869 O O . ALA A 1 114 ? 10.595 0.076 5.342 1.00 91.88 114 ALA A O 1
ATOM 870 N N . GLU A 1 115 ? 10.376 -1.965 4.409 1.00 89.88 115 GLU A N 1
ATOM 871 C CA . GLU A 1 115 ? 11.805 -2.302 4.395 1.00 89.88 115 GLU A CA 1
ATOM 872 C C . GLU A 1 115 ? 12.608 -1.464 3.397 1.00 89.88 115 GLU A C 1
ATOM 874 O O . GLU A 1 115 ? 13.765 -1.152 3.677 1.00 89.88 115 GLU A O 1
ATOM 879 N N . GLY A 1 116 ? 12.009 -1.065 2.2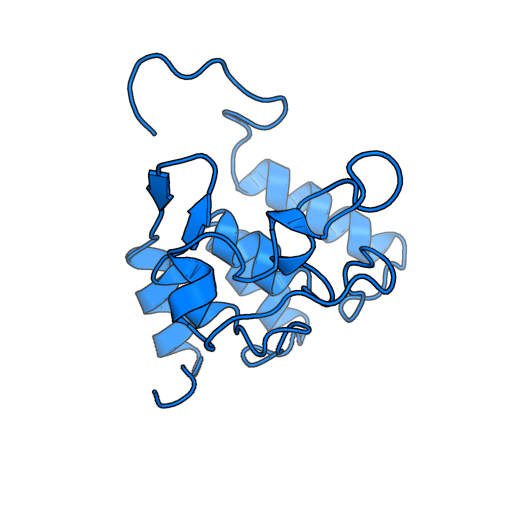73 1.00 83.00 116 GLY A N 1
ATOM 880 C CA . GLY A 1 116 ? 12.674 -0.185 1.320 1.00 83.00 116 GLY A CA 1
ATOM 881 C C . GLY A 1 116 ? 12.030 -0.157 -0.062 1.00 83.00 116 GLY A C 1
ATOM 882 O O . GLY A 1 116 ? 11.931 -1.180 -0.735 1.00 83.00 116 GLY A O 1
ATOM 883 N N . VAL A 1 117 ? 11.682 1.041 -0.534 1.00 76.31 117 VAL A N 1
ATOM 884 C CA . VAL A 1 117 ? 11.327 1.305 -1.939 1.00 76.31 117 VAL A CA 1
ATOM 885 C C . VAL A 1 117 ? 12.205 2.407 -2.519 1.00 76.31 117 VAL A C 1
ATOM 887 O O . VAL A 1 117 ? 12.515 3.397 -1.855 1.00 76.31 117 VAL A O 1
ATOM 890 N N . PHE A 1 118 ? 12.574 2.262 -3.788 1.00 70.25 118 PHE A N 1
ATOM 891 C CA . PHE A 1 118 ? 13.227 3.292 -4.581 1.00 70.25 118 PHE A CA 1
ATOM 892 C C . PHE A 1 118 ? 12.174 4.120 -5.310 1.00 70.25 118 PHE A C 1
ATOM 894 O O . PHE A 1 118 ? 11.572 3.705 -6.310 1.00 70.25 118 PHE A O 1
ATOM 901 N N . VAL A 1 119 ? 11.967 5.326 -4.793 1.00 63.12 119 VAL A N 1
ATOM 902 C CA . VAL A 1 119 ? 11.047 6.312 -5.354 1.00 63.12 119 VAL A CA 1
ATOM 903 C C . VAL A 1 119 ? 11.842 7.573 -5.662 1.00 63.12 119 VAL A C 1
ATOM 905 O O . VAL A 1 119 ? 12.591 8.067 -4.821 1.00 63.12 119 VAL A O 1
ATOM 908 N N . ALA A 1 120 ? 11.696 8.084 -6.888 1.00 61.47 120 ALA A N 1
ATOM 909 C CA . ALA A 1 120 ? 12.273 9.359 -7.322 1.00 61.47 120 ALA A CA 1
ATOM 910 C C . ALA A 1 120 ? 13.778 9.528 -7.009 1.00 61.47 120 ALA A C 1
ATOM 912 O O . ALA A 1 120 ? 14.209 10.569 -6.523 1.00 61.47 120 ALA A O 1
ATOM 913 N N . ASN A 1 121 ? 14.589 8.508 -7.306 1.00 56.31 121 ASN A N 1
ATOM 914 C CA . ASN A 1 121 ? 16.037 8.487 -7.058 1.00 56.31 121 ASN A CA 1
ATOM 915 C C . ASN A 1 121 ? 16.476 8.443 -5.586 1.00 56.31 121 ASN A C 1
ATOM 917 O O . ASN A 1 121 ? 17.646 8.697 -5.301 1.00 56.31 121 ASN A O 1
ATOM 921 N N . THR A 1 122 ? 15.582 8.075 -4.664 1.00 61.62 122 THR A N 1
ATOM 922 C CA . THR A 1 122 ? 15.919 7.889 -3.246 1.00 61.62 122 THR A CA 1
ATOM 923 C C . THR A 1 122 ? 15.395 6.568 -2.700 1.00 61.62 122 THR A C 1
ATOM 925 O O . THR A 1 122 ? 14.259 6.179 -2.968 1.00 61.62 122 THR A O 1
ATOM 928 N N . GLU A 1 123 ? 16.246 5.866 -1.950 1.00 71.94 123 GLU A N 1
ATOM 929 C CA . GLU A 1 123 ? 15.852 4.704 -1.154 1.00 71.94 123 GLU A CA 1
ATOM 930 C C . GLU A 1 123 ? 15.187 5.197 0.134 1.00 71.94 123 GLU A C 1
ATOM 932 O O . GLU A 1 123 ? 15.768 5.989 0.883 1.00 71.94 123 GLU A O 1
ATOM 937 N N . LYS A 1 124 ? 13.951 4.755 0.375 1.00 75.19 124 LYS A N 1
ATOM 938 C CA . LYS A 1 124 ? 13.162 5.144 1.543 1.00 75.19 124 LYS A CA 1
ATOM 939 C C . LYS A 1 124 ? 12.740 3.905 2.323 1.00 75.19 124 LYS A C 1
ATOM 941 O O . LYS A 1 124 ? 12.049 3.057 1.770 1.00 75.19 124 LYS A O 1
ATOM 946 N N . ALA A 1 125 ? 13.120 3.854 3.597 1.00 83.94 125 ALA A N 1
ATOM 947 C CA . ALA A 1 125 ? 12.815 2.771 4.531 1.00 83.94 125 ALA A CA 1
ATOM 948 C C . ALA A 1 125 ? 12.303 3.327 5.872 1.00 83.94 125 ALA A C 1
ATOM 950 O O . ALA A 1 125 ? 12.624 4.462 6.238 1.00 83.94 125 ALA A O 1
ATOM 951 N N . TRP A 1 126 ? 11.534 2.517 6.605 1.00 89.00 126 TRP A N 1
ATOM 952 C CA . TRP A 1 126 ? 10.873 2.895 7.861 1.00 89.00 126 TRP A CA 1
ATOM 953 C C . TRP A 1 126 ? 11.118 1.856 8.967 1.00 89.00 126 TRP A C 1
ATOM 955 O O . TRP A 1 126 ? 10.297 0.955 9.150 1.00 89.00 126 TRP A O 1
ATOM 965 N N . PRO A 1 127 ? 12.227 1.952 9.723 1.00 91.38 127 PRO A N 1
ATOM 966 C CA . PRO A 1 127 ? 12.619 0.929 10.695 1.00 91.38 127 PRO A CA 1
ATOM 967 C C . PRO A 1 127 ? 11.536 0.602 11.730 1.00 91.38 127 PRO A C 1
ATOM 969 O O . PRO A 1 127 ? 11.283 -0.565 12.017 1.00 91.38 127 PRO A O 1
ATOM 972 N N . GLU A 1 128 ? 10.851 1.612 12.258 1.00 92.81 128 GLU A N 1
ATOM 973 C CA . GLU A 1 128 ? 9.801 1.440 13.262 1.00 92.81 128 GLU A CA 1
ATOM 974 C C . GLU A 1 128 ? 8.565 0.749 12.677 1.00 92.81 128 GLU A C 1
ATOM 976 O O . GLU A 1 128 ? 7.944 -0.079 13.338 1.00 92.81 128 GLU A O 1
ATOM 981 N N . THR A 1 129 ? 8.217 1.055 11.425 1.00 93.56 129 THR A N 1
ATOM 982 C CA . THR A 1 129 ? 7.114 0.394 10.717 1.00 93.56 129 THR A CA 1
ATOM 983 C C . THR A 1 129 ? 7.461 -1.052 10.377 1.00 93.56 129 THR A C 1
ATOM 985 O O . THR A 1 129 ? 6.607 -1.924 10.499 1.00 93.56 129 THR A O 1
ATOM 988 N N . VAL A 1 130 ? 8.716 -1.330 10.009 1.00 95.69 130 VAL A N 1
ATOM 989 C CA . VAL A 1 130 ? 9.215 -2.698 9.799 1.00 95.69 130 VAL A CA 1
ATOM 990 C C . VAL A 1 130 ? 9.087 -3.522 11.076 1.00 95.69 130 VAL A C 1
ATOM 992 O O . VAL A 1 130 ? 8.593 -4.647 11.024 1.00 95.69 130 VAL A O 1
ATOM 995 N N . VAL A 1 131 ? 9.505 -2.972 12.222 1.00 96.00 131 VAL A N 1
ATOM 996 C CA . VAL A 1 131 ? 9.366 -3.643 13.524 1.00 96.00 131 VAL A CA 1
ATOM 997 C C . VAL A 1 131 ? 7.897 -3.932 13.817 1.00 96.00 131 VAL A C 1
ATOM 999 O O . VAL A 1 131 ? 7.556 -5.087 14.051 1.00 96.00 131 VAL A O 1
ATOM 1002 N N . LEU A 1 132 ? 7.028 -2.922 13.706 1.00 96.44 132 LEU A N 1
ATOM 1003 C CA . LEU A 1 132 ? 5.593 -3.073 13.949 1.00 96.44 132 LEU A CA 1
ATOM 1004 C C . LEU A 1 132 ? 4.970 -4.166 13.068 1.00 96.44 132 LEU A C 1
ATOM 1006 O O . LEU A 1 132 ? 4.289 -5.055 13.568 1.00 96.44 132 LEU A O 1
ATOM 1010 N N . LEU A 1 133 ? 5.214 -4.128 11.757 1.00 96.19 133 LEU A N 1
ATOM 1011 C CA . LEU A 1 133 ? 4.643 -5.103 10.827 1.00 96.19 133 LEU A CA 1
ATOM 1012 C C . LEU A 1 133 ? 5.140 -6.525 11.114 1.00 96.19 133 LEU A C 1
ATOM 1014 O O . LEU A 1 133 ? 4.346 -7.458 11.055 1.00 96.19 133 LEU A O 1
ATOM 1018 N N . ARG A 1 134 ? 6.415 -6.705 11.477 1.00 96.44 134 ARG A N 1
ATOM 1019 C CA . ARG A 1 134 ? 6.951 -8.019 11.873 1.00 96.44 134 ARG A CA 1
ATOM 1020 C C . ARG A 1 134 ? 6.338 -8.528 13.174 1.00 96.44 134 ARG A C 1
ATOM 1022 O O . ARG A 1 134 ? 5.983 -9.700 13.249 1.00 96.44 134 ARG A O 1
ATOM 1029 N N . GLU A 1 135 ? 6.191 -7.668 14.181 1.00 96.44 135 GLU A N 1
ATOM 1030 C CA . GLU A 1 135 ? 5.550 -8.023 15.457 1.00 96.44 135 GLU A CA 1
ATOM 1031 C C . GLU A 1 135 ? 4.092 -8.458 15.267 1.00 96.44 135 GLU A C 1
ATOM 1033 O O . GLU A 1 135 ? 3.604 -9.326 15.990 1.00 96.44 135 GLU A O 1
ATOM 1038 N N . LEU A 1 136 ? 3.421 -7.903 14.257 1.00 94.81 136 LEU A N 1
ATOM 1039 C CA . LEU A 1 136 ? 2.048 -8.239 13.889 1.00 94.81 136 LEU A CA 1
ATOM 1040 C C . LEU A 1 136 ? 1.937 -9.429 12.914 1.00 94.81 136 LEU A C 1
ATOM 1042 O O . LEU A 1 136 ? 0.828 -9.786 12.525 1.00 94.81 136 LEU A O 1
ATOM 1046 N N . GLY A 1 137 ? 3.053 -10.077 12.557 1.00 95.44 137 GLY A N 1
ATOM 1047 C CA . GLY A 1 137 ? 3.068 -11.288 11.725 1.00 95.44 137 GLY A CA 1
ATOM 1048 C C . GLY A 1 137 ? 3.171 -11.046 10.216 1.00 95.44 137 GLY A C 1
ATOM 1049 O O . GLY A 1 137 ? 2.812 -11.923 9.433 1.00 95.44 137 GLY A O 1
ATOM 1050 N N . GLY A 1 138 ? 3.637 -9.870 9.794 1.00 93.56 138 GLY A N 1
ATOM 1051 C CA . GLY A 1 138 ? 3.918 -9.574 8.393 1.00 93.56 138 GLY A CA 1
ATOM 1052 C C . GLY A 1 138 ? 5.110 -10.374 7.869 1.00 93.56 138 GLY A C 1
ATOM 1053 O O . GLY A 1 138 ? 6.137 -10.494 8.542 1.00 93.56 138 GLY A O 1
ATOM 1054 N N . GLU A 1 139 ? 4.984 -10.886 6.647 1.00 91.50 139 GLU A N 1
ATOM 1055 C CA . GLU A 1 139 ? 5.996 -11.724 6.003 1.00 91.50 139 GLU A CA 1
ATOM 1056 C C . GLU A 1 139 ? 6.590 -11.064 4.749 1.00 91.50 139 GLU A C 1
ATOM 1058 O O . GLU A 1 139 ? 5.937 -10.308 4.016 1.00 91.50 139 GLU A O 1
ATOM 1063 N N . THR A 1 140 ? 7.860 -11.374 4.490 1.00 83.31 140 THR A N 1
ATOM 1064 C CA . THR A 1 140 ? 8.508 -11.131 3.200 1.00 83.31 140 THR A CA 1
ATOM 1065 C C . THR A 1 140 ? 8.447 -12.404 2.359 1.00 83.31 140 THR A C 1
ATOM 1067 O O . THR A 1 140 ? 8.453 -13.518 2.874 1.00 83.31 140 THR A O 1
ATOM 1070 N N . VAL A 1 141 ? 8.365 -12.253 1.040 1.00 73.44 141 VAL A N 1
ATOM 1071 C CA . VAL A 1 141 ? 8.533 -13.359 0.094 1.00 73.44 141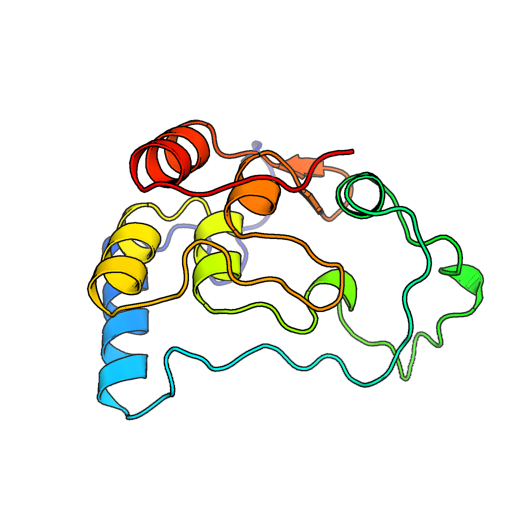 VAL A CA 1
ATOM 1072 C C . VAL A 1 141 ? 10.023 -13.725 -0.005 1.00 73.44 141 VAL A C 1
ATOM 1074 O O . VAL A 1 141 ? 10.869 -12.829 -0.076 1.00 73.44 141 VAL A O 1
ATOM 1077 N N . GLU A 1 142 ? 10.347 -15.022 0.007 1.00 56.16 142 GLU A N 1
ATOM 1078 C CA . GLU A 1 142 ? 11.719 -15.512 -0.193 1.00 56.16 142 GLU A CA 1
ATOM 1079 C C . GLU A 1 142 ? 12.260 -15.080 -1.572 1.00 56.16 142 GLU A C 1
ATOM 1081 O O . GLU A 1 142 ? 11.510 -15.025 -2.549 1.00 56.16 142 GLU A O 1
ATOM 1086 N N . ARG A 1 143 ? 13.553 -14.722 -1.616 1.00 47.91 143 ARG A N 1
ATOM 1087 C CA . ARG A 1 143 ? 14.276 -14.288 -2.826 1.00 47.91 143 ARG A CA 1
ATOM 1088 C C . ARG A 1 143 ? 14.501 -15.422 -3.816 1.00 47.91 143 ARG A C 1
ATOM 1090 O O . ARG A 1 143 ? 14.857 -16.530 -3.359 1.00 47.91 143 ARG A O 1
#

Foldseek 3Di:
DDPPDDDDPCRPPDLVNVLVVVVVCVVVPDDQQDADAQDDDDFADDQLVVQVDHGPCPVVDDCVRRPDDCVRARPGPLLVCLLVLSVVNNVVSVVVPDDQLRQGPSGDGSLSNQCWGQDPNDTDHHVVSNVVSVVVPHDDDDD

pLDDT: mean 84.4, std 14.63, range [35.5, 98.19]

Radius of gyration: 15.53 Å; chains: 1; bounding box: 35×37×40 Å

Sequence (143 aa):
FWDGESPGPLNGTPDTVRLEAVKLTIELGNELTAVTEFGDTIIEGVGVELLLRHPLNLLELDAQRDRGDMRWNGCTALHGAAMMGSNLIVQYLLDQGADINARNTLGWTPLMIAEGVFVANTEKAWPETVVLLRELGGETVER